Protein AF-A0A0J9VK29-F1 (afdb_monomer_lite)

Secondary structure (DSSP, 8-state):
---HHHHHHHHHHHHHHHHHHHHHHHHHHHHHHHTT-S-HHHHHHHHHHHHHHHHHHHHHHHHHHHHTT-HHHHHHHHHHHHHHHHHHHHHHHHHHT--

InterPro domains:
  IPR003377 Cornichon [PF03311] (6-90)
  IPR003377 Cornichon [SM01398] (6-95)
  IPR033466 Cornichon, conserved site [PS01340] (28-42)

Radius of gyration: 16.82 Å; chains: 1; bounding box: 50×24×44 Å

Structure (mmCIF, N/CA/C/O backbone):
data_AF-A0A0J9VK29-F1
#
_entry.id   AF-A0A0J9VK29-F1
#
loop_
_atom_site.group_PDB
_atom_site.id
_atom_site.type_symbol
_atom_site.label_atom_id
_atom_site.label_alt_id
_atom_site.label_comp_id
_atom_site.label_asym_id
_atom_site.label_entity_id
_atom_site.label_seq_id
_atom_site.pdbx_PDB_ins_code
_atom_site.Cartn_x
_atom_site.Cartn_y
_atom_site.Cartn_z
_atom_site.occupancy
_atom_site.B_iso_or_equiv
_atom_site.auth_seq_id
_atom_site.auth_comp_id
_atom_site.auth_asym_id
_atom_site.auth_atom_id
_atom_site.pdbx_PDB_model_num
ATOM 1 N N . MET A 1 1 ? 21.950 9.426 -20.580 1.00 47.31 1 MET A N 1
ATOM 2 C CA . MET A 1 1 ? 20.497 9.218 -20.754 1.00 47.31 1 MET A CA 1
ATOM 3 C C . MET A 1 1 ? 20.098 8.154 -19.748 1.00 47.31 1 MET A C 1
ATOM 5 O O . MET A 1 1 ? 20.565 7.032 -19.881 1.00 47.31 1 MET A O 1
ATOM 9 N N . MET A 1 2 ? 19.388 8.510 -18.674 1.00 53.50 2 MET A N 1
ATOM 10 C CA . MET A 1 2 ? 18.917 7.501 -17.718 1.00 53.50 2 MET A CA 1
ATOM 11 C C . MET A 1 2 ? 17.903 6.614 -18.444 1.00 53.50 2 MET A C 1
ATOM 13 O O . MET A 1 2 ? 16.906 7.123 -18.951 1.00 53.50 2 MET A O 1
ATOM 17 N N . SER A 1 3 ? 18.220 5.324 -18.559 1.00 71.56 3 SER A N 1
ATOM 18 C CA . SER A 1 3 ? 17.348 4.314 -19.160 1.00 71.56 3 SER A CA 1
ATOM 19 C C . SER A 1 3 ? 15.978 4.342 -18.471 1.00 71.56 3 SER A C 1
ATOM 21 O O . SER A 1 3 ? 15.933 4.510 -17.251 1.00 71.56 3 SER A O 1
ATOM 23 N N . GLY A 1 4 ? 14.874 4.198 -19.217 1.00 73.62 4 GLY A N 1
ATOM 24 C CA . GLY A 1 4 ? 13.503 4.216 -18.670 1.00 73.62 4 GLY A CA 1
ATOM 25 C C . GLY A 1 4 ? 13.298 3.244 -17.499 1.00 73.62 4 GLY A C 1
ATOM 26 O O . GLY A 1 4 ? 12.523 3.513 -16.586 1.00 73.62 4 GLY A O 1
ATOM 27 N N . GLU A 1 5 ? 14.113 2.195 -17.458 1.00 77.44 5 GLU A N 1
ATOM 28 C CA . GLU A 1 5 ? 14.227 1.230 -16.367 1.00 77.44 5 GLU A CA 1
ATOM 29 C C . GLU A 1 5 ? 14.543 1.863 -15.007 1.00 77.44 5 GLU A C 1
ATOM 31 O O . GLU A 1 5 ? 13.908 1.553 -14.000 1.00 77.44 5 GLU A O 1
ATOM 36 N N . ALA A 1 6 ? 15.493 2.801 -14.958 1.00 83.56 6 ALA A N 1
ATOM 37 C CA . ALA A 1 6 ? 15.893 3.444 -13.709 1.00 83.56 6 ALA A CA 1
ATOM 38 C C . ALA A 1 6 ? 14.743 4.266 -13.110 1.00 83.56 6 ALA A C 1
ATOM 40 O O . ALA A 1 6 ? 14.569 4.293 -11.893 1.00 83.56 6 ALA A O 1
ATOM 41 N N . TRP A 1 7 ? 13.928 4.892 -13.962 1.00 83.69 7 TRP A N 1
ATOM 42 C CA . TRP A 1 7 ? 12.752 5.647 -13.537 1.00 83.69 7 TRP A CA 1
ATOM 43 C C . TRP A 1 7 ? 11.650 4.746 -12.979 1.00 83.69 7 TRP A C 1
ATOM 45 O O . TRP A 1 7 ? 11.037 5.103 -11.975 1.00 83.69 7 TRP A O 1
ATOM 55 N N . LEU A 1 8 ? 11.438 3.566 -13.571 1.00 84.06 8 LEU A N 1
ATOM 56 C CA . LEU A 1 8 ? 10.489 2.572 -13.061 1.00 84.06 8 LEU A CA 1
ATOM 57 C C . LEU A 1 8 ? 10.890 2.068 -11.676 1.00 84.06 8 LEU A C 1
ATOM 59 O O . LEU A 1 8 ? 10.056 2.027 -10.772 1.00 84.06 8 LEU A O 1
ATOM 63 N N . PHE A 1 9 ? 12.170 1.742 -11.477 1.00 84.69 9 PHE A N 1
ATOM 64 C CA . PHE A 1 9 ? 12.659 1.324 -10.164 1.00 84.69 9 PHE A CA 1
ATOM 65 C C . PHE A 1 9 ? 12.546 2.445 -9.129 1.00 84.69 9 PHE A C 1
ATOM 67 O O . PHE A 1 9 ? 12.085 2.196 -8.016 1.00 84.69 9 PHE A O 1
ATOM 74 N N . LEU A 1 10 ? 12.876 3.686 -9.491 1.00 89.12 10 LEU A N 1
ATOM 75 C CA . LEU A 1 10 ? 12.756 4.831 -8.585 1.00 89.12 10 LEU A CA 1
ATOM 76 C C . LEU A 1 10 ? 11.290 5.068 -8.178 1.00 89.12 10 LEU A C 1
ATOM 78 O O . LEU A 1 10 ? 10.991 5.193 -6.990 1.00 89.12 10 LEU A O 1
ATOM 82 N N . LEU A 1 11 ? 10.363 5.020 -9.140 1.00 88.62 11 LEU A N 1
ATOM 83 C CA . LEU A 1 11 ? 8.923 5.089 -8.882 1.00 88.62 11 LEU A CA 1
ATOM 84 C C . LEU A 1 11 ? 8.451 3.939 -7.978 1.00 88.62 11 LEU A C 1
ATOM 86 O O . LEU A 1 11 ? 7.680 4.162 -7.047 1.00 88.62 11 LEU A O 1
ATOM 90 N N . SER A 1 12 ? 8.940 2.720 -8.214 1.00 87.62 12 SER A N 1
ATOM 91 C CA . SER A 1 12 ? 8.568 1.547 -7.420 1.00 87.62 12 SER A CA 1
ATOM 92 C C . SER A 1 12 ? 8.993 1.657 -5.960 1.00 87.62 12 SER A C 1
ATOM 94 O O . SER A 1 12 ? 8.226 1.288 -5.071 1.00 87.62 12 SER A O 1
ATOM 96 N N . VAL A 1 13 ? 10.178 2.210 -5.694 1.00 89.44 13 VAL A N 1
ATOM 97 C CA . VAL A 1 13 ? 10.671 2.426 -4.330 1.00 89.44 13 VAL A CA 1
ATOM 98 C C . VAL A 1 13 ? 9.828 3.484 -3.624 1.00 89.44 13 VAL A C 1
ATOM 100 O O . VAL A 1 13 ? 9.429 3.272 -2.482 1.00 89.44 13 VAL A O 1
ATOM 103 N N . LEU A 1 14 ? 9.490 4.582 -4.308 1.00 91.62 14 LEU A N 1
ATOM 104 C CA . LEU A 1 14 ? 8.632 5.630 -3.746 1.00 91.62 14 LEU A CA 1
ATOM 105 C C . LEU A 1 14 ? 7.234 5.105 -3.399 1.00 91.62 14 LEU A C 1
ATOM 107 O O . LEU A 1 14 ? 6.736 5.361 -2.306 1.00 91.62 14 LEU A O 1
ATOM 111 N N . ILE A 1 15 ? 6.618 4.330 -4.293 1.00 89.81 15 ILE A N 1
ATOM 112 C CA . ILE A 1 15 ? 5.295 3.741 -4.053 1.00 89.81 15 ILE A CA 1
ATOM 113 C C . ILE A 1 15 ? 5.335 2.734 -2.895 1.00 89.81 15 ILE A C 1
ATOM 115 O O . ILE A 1 15 ? 4.451 2.749 -2.038 1.00 89.81 15 ILE A O 1
ATOM 119 N N . ASN A 1 16 ? 6.371 1.893 -2.817 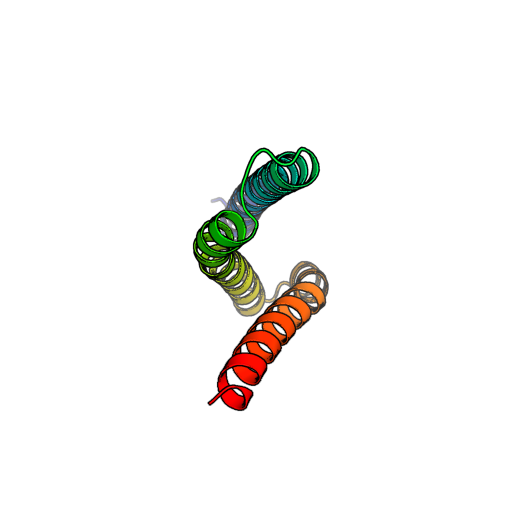1.00 89.31 16 ASN A N 1
ATOM 120 C CA . ASN A 1 16 ? 6.533 0.972 -1.690 1.00 89.31 16 ASN A CA 1
ATOM 121 C C . ASN A 1 16 ? 6.739 1.710 -0.360 1.00 89.31 16 ASN A C 1
ATOM 123 O O . ASN A 1 16 ? 6.196 1.281 0.655 1.00 89.31 16 ASN A O 1
ATOM 127 N N . ALA A 1 17 ? 7.453 2.839 -0.356 1.00 91.88 17 ALA A N 1
ATOM 128 C CA . ALA A 1 17 ? 7.611 3.662 0.842 1.00 91.88 17 ALA A CA 1
ATOM 129 C C . ALA A 1 17 ? 6.269 4.233 1.335 1.00 91.88 17 ALA A C 1
ATOM 131 O O . ALA A 1 17 ? 6.001 4.225 2.536 1.00 91.88 17 ALA A O 1
ATOM 132 N N . VAL A 1 18 ? 5.397 4.671 0.419 1.00 90.56 18 VAL A N 1
ATOM 133 C CA . VAL A 1 18 ? 4.043 5.139 0.765 1.00 90.56 18 VAL A CA 1
ATOM 134 C C . VAL A 1 18 ? 3.180 3.999 1.315 1.00 90.56 18 VAL A C 1
ATOM 136 O O . VAL A 1 18 ? 2.521 4.184 2.336 1.00 90.56 18 VAL A O 1
ATOM 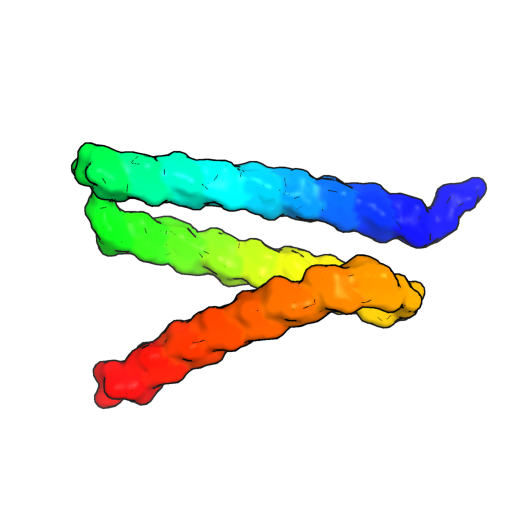139 N N . ASN A 1 19 ? 3.219 2.809 0.706 1.00 88.94 19 ASN A N 1
ATOM 140 C CA . ASN A 1 19 ? 2.495 1.638 1.222 1.00 88.94 19 ASN A CA 1
ATOM 141 C C . ASN A 1 19 ? 2.970 1.232 2.623 1.00 88.94 19 ASN A C 1
ATOM 143 O O . ASN A 1 19 ? 2.155 0.898 3.482 1.00 88.94 19 ASN A O 1
ATOM 147 N N . LEU A 1 20 ? 4.275 1.315 2.883 1.00 91.56 20 LEU A N 1
ATOM 148 C CA . LEU A 1 20 ? 4.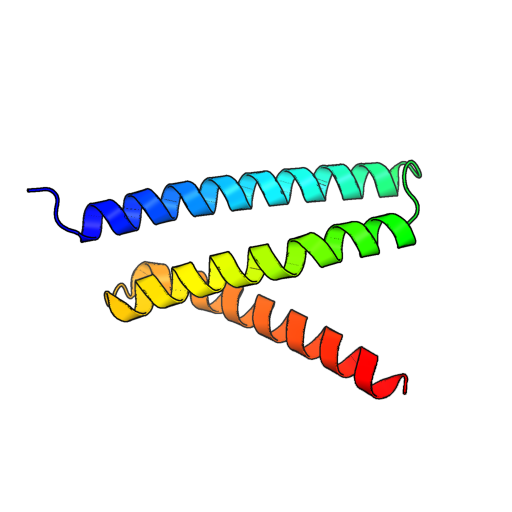827 1.047 4.208 1.00 91.56 20 LEU A CA 1
ATOM 149 C C . LEU A 1 20 ? 4.316 2.058 5.243 1.00 91.56 20 LEU A C 1
ATOM 151 O O . LEU A 1 20 ? 3.951 1.675 6.352 1.00 91.56 20 LEU A O 1
ATOM 155 N N . PHE A 1 21 ? 4.214 3.338 4.876 1.00 91.19 21 PHE A N 1
ATOM 156 C CA . PHE A 1 21 ? 3.617 4.347 5.750 1.00 91.19 21 PHE A CA 1
ATOM 157 C C . PHE A 1 21 ? 2.133 4.061 6.039 1.00 91.19 21 PHE A C 1
ATOM 159 O O . PHE A 1 21 ? 1.688 4.191 7.179 1.00 91.19 21 PHE A O 1
ATOM 166 N N . LEU A 1 22 ? 1.378 3.606 5.035 1.00 89.94 22 LEU A N 1
ATOM 167 C CA . LEU A 1 22 ? -0.027 3.227 5.198 1.00 89.94 22 LEU A CA 1
ATOM 168 C C . LEU A 1 22 ? -0.196 2.029 6.153 1.00 89.94 22 LEU A C 1
ATOM 170 O O . LEU A 1 22 ? -1.092 2.036 6.994 1.00 89.94 22 LEU A O 1
ATOM 174 N N . GLN A 1 23 ? 0.705 1.043 6.107 1.00 90.44 23 GLN A N 1
ATOM 175 C CA . GLN A 1 23 ? 0.704 -0.089 7.046 1.00 90.44 23 GLN A CA 1
ATOM 176 C C . GLN A 1 23 ? 0.967 0.338 8.494 1.00 90.44 23 GLN A C 1
ATOM 178 O O . GLN A 1 23 ? 0.328 -0.175 9.418 1.00 90.44 23 GLN A O 1
ATOM 183 N N . VAL A 1 24 ? 1.860 1.308 8.706 1.00 94.38 24 VAL A N 1
ATOM 184 C CA . VAL A 1 24 ? 2.082 1.894 10.037 1.00 94.38 24 VAL A CA 1
ATOM 185 C C . VAL A 1 24 ? 0.822 2.613 10.519 1.00 94.38 24 VAL A C 1
ATOM 187 O O . VAL A 1 24 ? 0.409 2.411 11.659 1.00 94.38 24 VAL A O 1
ATOM 190 N N . PHE A 1 25 ? 0.161 3.383 9.650 1.00 90.88 25 PHE A N 1
ATOM 191 C CA . PHE A 1 25 ? -1.113 4.026 9.978 1.00 90.88 25 PHE A CA 1
ATOM 192 C C . PHE A 1 25 ? -2.188 3.009 10.392 1.00 90.88 25 PHE A C 1
ATOM 194 O O . PHE A 1 25 ? -2.844 3.197 11.415 1.00 90.88 25 PHE A O 1
ATOM 201 N N . PHE A 1 26 ? -2.330 1.896 9.667 1.00 89.69 26 PHE A N 1
ATOM 202 C CA . PHE A 1 26 ? -3.263 0.834 10.055 1.00 89.69 26 PHE A CA 1
ATOM 203 C C . PHE A 1 26 ? -2.908 0.202 11.397 1.00 89.69 26 PHE A C 1
ATOM 205 O O . PHE A 1 26 ? -3.801 -0.061 12.195 1.00 89.69 26 PHE A O 1
ATOM 212 N N . THR A 1 27 ? -1.619 -0.002 11.669 1.00 91.81 27 THR A N 1
ATOM 213 C CA . THR A 1 27 ? -1.152 -0.565 12.944 1.00 91.81 27 THR A CA 1
ATOM 214 C C . THR A 1 27 ? -1.543 0.324 14.121 1.00 91.81 27 THR A C 1
ATOM 216 O O . THR A 1 27 ? -2.058 -0.177 15.117 1.00 91.81 27 THR A O 1
ATOM 219 N N . ILE A 1 28 ? -1.369 1.642 13.991 1.00 92.81 28 ILE A N 1
ATOM 220 C CA . ILE A 1 28 ? -1.793 2.605 15.017 1.00 92.81 28 ILE A CA 1
ATOM 221 C C . ILE A 1 28 ? -3.310 2.531 15.215 1.00 92.81 28 ILE A C 1
ATOM 223 O O . ILE A 1 28 ? -3.775 2.425 16.339 1.00 92.81 28 ILE A O 1
ATOM 227 N N . MET A 1 29 ? -4.079 2.488 14.128 1.00 89.88 29 MET A N 1
ATOM 228 C CA . MET A 1 29 ? -5.540 2.430 14.194 1.00 89.88 29 MET A CA 1
ATOM 229 C C . MET A 1 29 ? -6.062 1.138 14.857 1.00 89.88 29 MET A C 1
ATOM 231 O O . MET A 1 29 ? -7.088 1.162 15.533 1.00 89.88 29 MET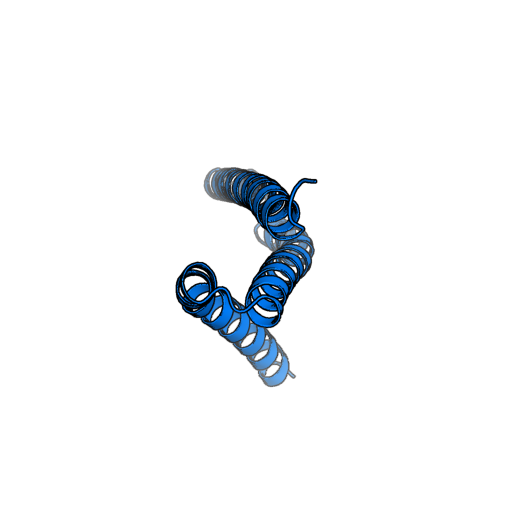 A O 1
ATOM 235 N N . TYR A 1 30 ? -5.354 0.013 14.698 1.00 90.19 30 TYR A N 1
ATOM 236 C CA . TYR A 1 30 ? -5.641 -1.219 15.443 1.00 90.19 30 TYR A CA 1
ATOM 237 C C . TYR A 1 30 ? -5.262 -1.108 16.920 1.00 90.19 30 TYR A C 1
ATOM 239 O O . TYR A 1 30 ? -5.994 -1.611 17.766 1.00 90.19 30 TYR A O 1
ATOM 247 N N . SER A 1 31 ? -4.163 -0.422 17.239 1.00 93.06 31 SER A N 1
ATOM 248 C CA . SER A 1 31 ? -3.798 -0.127 18.627 1.00 93.06 31 SER A CA 1
ATOM 249 C C . SER A 1 31 ? -4.823 0.791 19.302 1.00 93.06 31 SER A C 1
ATOM 251 O O . SER A 1 31 ? -5.116 0.603 20.480 1.00 93.06 31 SER A O 1
ATOM 253 N N . ASP A 1 32 ? -5.397 1.748 18.568 1.00 91.69 32 ASP A N 1
ATOM 254 C CA . ASP A 1 32 ? -6.493 2.593 19.052 1.00 91.69 32 ASP A CA 1
ATOM 255 C C . ASP A 1 32 ? -7.760 1.761 19.312 1.00 91.69 32 ASP A C 1
ATOM 257 O O . ASP A 1 32 ? -8.482 2.026 20.271 1.00 91.69 32 ASP A O 1
ATOM 261 N N . LEU A 1 33 ? -8.025 0.732 18.496 1.00 88.50 33 LEU A N 1
ATOM 262 C CA . LEU A 1 33 ? -9.131 -0.204 18.729 1.00 88.50 33 LEU A CA 1
ATOM 263 C C . LEU A 1 33 ? -8.888 -1.075 19.974 1.00 88.50 33 LEU A C 1
ATOM 265 O O . LEU A 1 33 ? -9.807 -1.271 20.761 1.00 88.50 33 LEU A O 1
ATOM 269 N N . GLU A 1 34 ? -7.673 -1.596 20.168 1.00 90.31 34 GLU A N 1
ATOM 270 C CA . GLU A 1 34 ? -7.328 -2.437 21.329 1.00 90.31 34 GLU A CA 1
ATOM 271 C C . GLU A 1 34 ? -7.453 -1.674 22.655 1.00 90.31 34 GLU A C 1
ATOM 273 O O . GLU A 1 34 ? -7.891 -2.229 23.661 1.00 90.31 34 GLU A O 1
ATOM 278 N N . CYS A 1 35 ? -7.123 -0.383 22.640 1.00 90.50 35 CYS A N 1
ATOM 279 C CA . CYS A 1 35 ? -7.285 0.518 23.779 1.00 90.50 35 CYS A CA 1
ATOM 280 C C . CYS A 1 35 ? -8.720 1.062 23.943 1.00 90.50 35 CYS A C 1
ATOM 282 O O . CYS A 1 35 ? -8.923 1.954 24.767 1.00 90.50 35 CYS A O 1
ATOM 284 N N . ASP A 1 36 ? -9.691 0.563 23.167 1.00 88.56 36 ASP A N 1
ATOM 285 C CA . ASP A 1 36 ? -11.105 0.982 23.163 1.00 88.56 36 ASP A CA 1
ATOM 286 C C . ASP A 1 36 ? -11.302 2.490 22.877 1.00 88.56 36 ASP A C 1
ATOM 288 O O . ASP A 1 36 ? -12.242 3.133 23.345 1.00 88.56 36 ASP A O 1
ATOM 292 N N . TYR A 1 37 ? -10.384 3.090 22.108 1.00 86.00 37 TYR A N 1
ATOM 293 C CA . TYR A 1 37 ? -10.420 4.509 21.732 1.00 86.00 37 TYR A CA 1
ATOM 294 C C . TYR A 1 37 ? -11.342 4.775 20.530 1.00 86.00 37 TYR A C 1
ATOM 296 O O . TYR A 1 37 ? -11.870 5.878 20.374 1.00 86.00 37 TYR A O 1
ATOM 304 N N . ILE A 1 38 ? -11.540 3.776 19.662 1.00 87.56 38 ILE A N 1
ATOM 305 C CA . ILE A 1 38 ? -12.382 3.857 18.462 1.00 87.56 38 ILE A CA 1
ATOM 306 C C . ILE A 1 38 ? -13.332 2.662 18.377 1.00 87.56 38 ILE A C 1
ATOM 308 O O . ILE A 1 38 ? -12.953 1.530 18.657 1.00 87.56 38 ILE A O 1
ATOM 312 N N . ASN A 1 39 ? -14.562 2.901 17.915 1.00 88.88 39 ASN A N 1
ATOM 313 C CA . ASN A 1 39 ? -15.514 1.823 17.666 1.00 88.88 39 ASN A CA 1
ATOM 314 C C . ASN A 1 39 ? -15.093 0.968 16.455 1.00 88.88 39 ASN A C 1
ATOM 316 O O . ASN A 1 39 ? -14.663 1.512 15.430 1.00 88.88 39 ASN A O 1
ATOM 320 N N . PRO A 1 40 ? -15.331 -0.356 16.482 1.00 84.50 40 PRO A N 1
ATOM 321 C CA . PRO A 1 40 ? -14.993 -1.248 15.370 1.00 84.50 40 PRO A CA 1
ATOM 322 C C . PRO A 1 40 ? -15.734 -0.900 14.066 1.00 84.50 40 PRO A C 1
ATOM 324 O O . PRO A 1 40 ? -15.206 -1.111 12.978 1.00 84.50 40 PRO A O 1
ATOM 327 N N . ILE A 1 41 ? -16.929 -0.305 14.151 1.00 84.56 41 ILE A N 1
ATOM 328 C CA . ILE A 1 41 ? -17.702 0.133 12.976 1.00 84.56 41 ILE A CA 1
ATOM 329 C C . ILE A 1 41 ? -17.014 1.318 12.276 1.00 84.56 41 ILE A C 1
ATOM 331 O O . ILE A 1 41 ? -16.889 1.336 11.049 1.00 84.56 41 ILE A O 1
ATOM 335 N N . ASP A 1 42 ? -16.519 2.288 13.050 1.00 87.19 42 ASP A N 1
ATOM 336 C CA . ASP A 1 42 ? -15.807 3.453 12.514 1.00 87.19 42 ASP A CA 1
ATOM 337 C C . ASP A 1 42 ? -14.458 3.052 11.909 1.00 87.19 42 ASP A C 1
ATOM 339 O O . ASP A 1 42 ? -14.061 3.575 10.863 1.00 87.19 42 ASP A O 1
ATOM 343 N N . LEU A 1 43 ? -13.787 2.070 12.522 1.00 86.81 43 LEU A N 1
ATOM 344 C CA . LEU A 1 43 ? -12.576 1.457 11.985 1.00 86.81 43 LEU A CA 1
ATOM 345 C C . LEU A 1 43 ? -12.828 0.835 10.605 1.00 86.81 43 LEU A C 1
ATOM 347 O O . LEU A 1 43 ? -12.110 1.147 9.655 1.00 86.81 43 LEU A O 1
ATOM 351 N N . CYS A 1 44 ? -13.854 -0.012 10.472 1.00 85.50 44 CYS A N 1
ATOM 352 C CA . CYS A 1 44 ? -14.181 -0.678 9.210 1.00 85.50 44 CYS A CA 1
ATOM 353 C C . CYS A 1 44 ? -14.506 0.320 8.088 1.00 85.50 44 CYS A C 1
ATOM 355 O O . CYS A 1 44 ? -14.016 0.156 6.969 1.00 85.50 44 CYS A O 1
ATOM 357 N N . ASN A 1 45 ? -15.259 1.387 8.379 1.00 87.19 45 ASN A N 1
ATOM 358 C CA . ASN A 1 45 ? -15.581 2.429 7.396 1.00 87.19 45 ASN A CA 1
ATOM 359 C C . ASN A 1 45 ? -14.334 3.177 6.900 1.00 87.19 45 ASN A C 1
ATOM 361 O O . ASN A 1 45 ? -14.178 3.417 5.697 1.00 87.19 45 ASN A O 1
ATOM 365 N N . ARG A 1 46 ? -13.413 3.515 7.812 1.00 85.19 46 ARG A N 1
ATOM 366 C CA . ARG A 1 46 ? -12.138 4.149 7.450 1.00 85.19 46 ARG A CA 1
ATOM 367 C C . ARG A 1 46 ? -11.269 3.195 6.641 1.00 85.19 46 ARG A C 1
ATOM 369 O O . ARG A 1 46 ? -10.804 3.561 5.566 1.00 85.19 46 ARG A O 1
ATOM 376 N N . LEU A 1 47 ? -11.100 1.961 7.109 1.00 85.81 47 LEU A N 1
ATOM 377 C CA . LEU A 1 47 ? -10.219 0.975 6.489 1.00 85.81 47 LEU A CA 1
ATOM 378 C C . LEU A 1 47 ? -10.674 0.580 5.077 1.00 85.81 47 LEU A C 1
ATOM 380 O O . LEU A 1 47 ? -9.842 0.471 4.178 1.00 85.81 47 LEU A O 1
ATOM 384 N N . ASN A 1 48 ? -11.982 0.436 4.848 1.00 84.56 48 ASN A N 1
ATOM 385 C CA . ASN A 1 48 ? -12.530 0.115 3.528 1.00 84.56 48 ASN A CA 1
ATOM 386 C C . ASN A 1 48 ? -12.156 1.167 2.467 1.00 84.56 48 ASN A C 1
ATOM 388 O O . ASN A 1 48 ? -11.846 0.828 1.325 1.00 84.56 48 ASN A O 1
ATOM 392 N N . THR A 1 49 ? -12.105 2.441 2.863 1.00 84.75 49 THR A N 1
ATOM 393 C CA . THR A 1 49 ? -11.720 3.542 1.967 1.00 84.75 49 THR A CA 1
ATOM 394 C C . THR A 1 49 ? -10.249 3.454 1.543 1.00 84.75 49 THR A C 1
ATOM 396 O O . THR A 1 49 ? -9.912 3.866 0.436 1.00 84.75 49 THR A O 1
ATOM 399 N N . TYR A 1 50 ? -9.375 2.882 2.381 1.00 85.38 50 TYR A N 1
ATOM 400 C CA . TYR A 1 50 ? -7.940 2.751 2.099 1.00 85.38 50 TYR A CA 1
ATOM 401 C C . TYR A 1 50 ? -7.540 1.407 1.467 1.00 85.38 50 TYR A C 1
ATOM 403 O O . TYR A 1 50 ? -6.548 1.350 0.743 1.00 85.38 50 TYR A O 1
ATOM 411 N N . ILE A 1 51 ? -8.326 0.343 1.658 1.00 82.00 51 ILE A N 1
ATOM 412 C CA . ILE A 1 51 ? -8.055 -0.989 1.083 1.00 82.00 51 ILE A CA 1
ATOM 413 C C . ILE A 1 51 ? -8.081 -0.980 -0.452 1.00 82.00 51 ILE A C 1
ATOM 415 O O . ILE A 1 51 ? -7.222 -1.582 -1.096 1.00 82.00 51 ILE A O 1
ATOM 419 N N . ILE A 1 52 ? -9.060 -0.293 -1.049 1.00 82.12 52 ILE A N 1
ATOM 420 C CA . ILE A 1 52 ? -9.212 -0.216 -2.508 1.00 82.12 52 ILE A CA 1
ATOM 421 C C . ILE A 1 52 ? -8.014 0.491 -3.168 1.00 82.12 52 ILE A C 1
ATOM 423 O O . ILE A 1 52 ? -7.438 -0.085 -4.096 1.00 82.12 52 ILE A O 1
ATOM 427 N N . PRO A 1 53 ? -7.597 1.699 -2.730 1.00 84.94 53 PRO A N 1
ATOM 428 C CA . PRO A 1 53 ? -6.449 2.368 -3.331 1.00 84.94 53 PRO A CA 1
ATOM 429 C C . PRO A 1 53 ? -5.132 1.618 -3.098 1.00 84.94 53 PRO A C 1
ATOM 431 O O . PRO A 1 53 ? -4.325 1.564 -4.022 1.00 84.94 53 PRO A O 1
ATOM 434 N N . GLU A 1 54 ? -4.915 0.987 -1.938 1.00 85.31 54 GLU A N 1
ATOM 435 C CA . GLU A 1 54 ? -3.704 0.185 -1.689 1.00 85.31 54 GLU A CA 1
ATOM 436 C C . GLU A 1 54 ? -3.588 -0.982 -2.683 1.00 85.31 54 GLU A C 1
ATOM 438 O O . GLU A 1 54 ? -2.565 -1.145 -3.358 1.00 85.31 54 GLU A O 1
ATOM 443 N N . ALA A 1 55 ? -4.666 -1.760 -2.838 1.00 84.88 55 ALA A N 1
ATOM 444 C CA . ALA A 1 55 ? -4.707 -2.878 -3.774 1.00 84.88 55 ALA A CA 1
ATOM 445 C C . ALA A 1 55 ? -4.551 -2.414 -5.233 1.00 84.88 55 ALA A C 1
ATOM 447 O O . ALA A 1 55 ? -3.838 -3.055 -6.009 1.00 84.88 55 ALA A O 1
ATOM 448 N N . ALA A 1 56 ? -5.163 -1.283 -5.602 1.00 86.06 56 ALA A N 1
ATOM 449 C CA . ALA A 1 56 ? -5.045 -0.705 -6.938 1.00 86.06 56 ALA A CA 1
ATOM 450 C C . ALA A 1 56 ? -3.606 -0.268 -7.253 1.00 86.06 56 ALA A C 1
ATOM 452 O O . ALA A 1 56 ? -3.086 -0.587 -8.322 1.00 86.06 56 ALA A O 1
ATOM 453 N N . VAL A 1 57 ? -2.939 0.413 -6.317 1.00 87.50 57 VAL A N 1
ATOM 454 C CA . VAL A 1 57 ? -1.553 0.874 -6.475 1.00 87.50 57 VAL A CA 1
ATOM 455 C C . VAL A 1 57 ? -0.591 -0.311 -6.575 1.00 87.50 57 VAL A C 1
ATOM 457 O O . VAL A 1 57 ? 0.270 -0.334 -7.456 1.00 87.50 57 VAL A O 1
ATOM 460 N N . HIS A 1 58 ? -0.755 -1.329 -5.727 1.00 86.44 58 HIS A N 1
ATOM 461 C CA . HIS A 1 58 ? 0.078 -2.532 -5.768 1.00 86.44 58 HIS A CA 1
ATOM 462 C C . HIS A 1 58 ? -0.139 -3.358 -7.050 1.00 86.44 58 HIS A C 1
ATOM 464 O O . HIS A 1 58 ? 0.821 -3.826 -7.672 1.00 86.44 58 HIS A O 1
ATOM 470 N N . GLY A 1 59 ? -1.394 -3.483 -7.496 1.00 85.75 59 GLY A N 1
ATOM 471 C CA . GLY A 1 59 ? -1.749 -4.131 -8.759 1.00 85.75 59 GLY A CA 1
ATOM 472 C C . GLY A 1 59 ? -1.184 -3.400 -9.976 1.00 85.75 59 GLY A C 1
ATOM 473 O O . GLY A 1 59 ? -0.586 -4.028 -10.850 1.00 85.75 59 GLY A O 1
ATOM 474 N N . PHE A 1 60 ? -1.291 -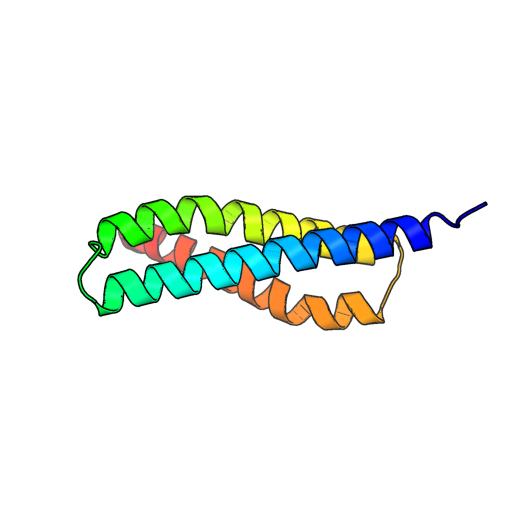2.069 -10.000 1.00 87.75 60 PHE A N 1
ATOM 475 C CA . PHE A 1 60 ? -0.723 -1.229 -11.054 1.00 87.75 60 PHE A CA 1
ATOM 476 C C . PHE A 1 60 ? 0.801 -1.372 -11.143 1.00 87.75 60 PHE A C 1
ATOM 478 O O . PHE A 1 60 ? 1.345 -1.542 -12.234 1.00 87.75 60 PHE A O 1
ATOM 485 N N . LEU A 1 61 ? 1.494 -1.383 -10.000 1.00 85.69 61 LEU A N 1
ATOM 486 C CA . LEU A 1 61 ? 2.944 -1.570 -9.956 1.00 85.69 61 LEU A CA 1
ATOM 487 C C . LEU A 1 61 ? 3.362 -2.947 -10.495 1.00 85.69 61 LEU A C 1
ATOM 489 O O . LEU A 1 61 ? 4.292 -3.057 -11.292 1.00 85.69 61 LEU A O 1
ATOM 493 N N . THR A 1 62 ? 2.639 -3.997 -10.100 1.00 85.56 62 THR A N 1
ATOM 494 C CA . THR A 1 62 ? 2.897 -5.369 -10.562 1.00 85.56 62 THR A CA 1
ATOM 495 C C . THR A 1 62 ? 2.652 -5.506 -12.068 1.00 85.56 62 THR A C 1
ATOM 497 O O . THR A 1 62 ? 3.425 -6.160 -12.767 1.00 85.56 62 THR A O 1
ATOM 500 N N . PHE A 1 63 ? 1.630 -4.827 -12.597 1.00 85.81 63 PHE A N 1
ATOM 501 C CA . PHE A 1 63 ? 1.354 -4.768 -14.032 1.00 85.81 63 PHE A CA 1
ATOM 502 C C . PHE A 1 63 ? 2.452 -4.030 -14.817 1.00 85.81 63 PHE A C 1
ATOM 504 O O . PHE A 1 63 ? 2.858 -4.486 -15.886 1.00 85.81 63 PHE A O 1
ATOM 511 N N . LEU A 1 64 ? 3.004 -2.939 -14.272 1.00 84.19 64 LEU A N 1
ATOM 512 C CA . LEU A 1 64 ? 4.155 -2.257 -14.872 1.00 84.19 64 LEU A CA 1
ATOM 513 C C . LEU A 1 64 ? 5.395 -3.161 -14.927 1.00 84.19 64 LEU A C 1
ATOM 515 O O . LEU A 1 64 ? 6.092 -3.173 -15.942 1.00 84.19 64 LEU A O 1
ATOM 519 N N . PHE A 1 65 ? 5.659 -3.958 -13.888 1.00 84.19 65 PHE A N 1
ATOM 520 C CA . PHE A 1 65 ? 6.759 -4.930 -13.914 1.00 84.19 65 PHE A CA 1
ATOM 521 C C . PHE A 1 65 ? 6.545 -6.058 -14.932 1.00 84.19 65 PHE A C 1
ATOM 523 O O . PHE A 1 65 ? 7.520 -6.519 -15.529 1.00 84.19 65 PHE A O 1
ATOM 530 N N . LEU A 1 66 ? 5.292 -6.460 -15.176 1.00 84.31 66 LEU A N 1
ATOM 531 C CA . LEU A 1 66 ? 4.933 -7.441 -16.205 1.00 84.31 66 LEU A CA 1
ATOM 532 C C . LEU A 1 66 ? 5.233 -6.921 -17.619 1.00 84.31 66 LEU A C 1
ATOM 534 O O . LEU A 1 66 ? 5.855 -7.638 -18.398 1.00 84.31 66 LEU A O 1
ATOM 538 N N . ILE A 1 67 ? 4.853 -5.678 -17.941 1.00 82.75 67 ILE A N 1
ATOM 539 C CA . ILE A 1 67 ? 5.094 -5.083 -19.273 1.00 82.75 67 ILE A CA 1
ATOM 540 C C . ILE A 1 67 ? 6.591 -4.956 -19.576 1.00 82.75 67 ILE A C 1
ATOM 542 O O . ILE A 1 67 ? 7.010 -5.189 -20.706 1.00 82.75 67 ILE A O 1
ATOM 546 N N . ASN A 1 68 ? 7.400 -4.609 -18.573 1.00 79.75 68 ASN A N 1
ATOM 547 C CA . ASN A 1 68 ? 8.845 -4.437 -18.743 1.00 79.75 68 ASN A CA 1
ATOM 548 C C . ASN A 1 68 ? 9.632 -5.763 -18.650 1.00 79.75 68 ASN A C 1
ATOM 550 O O . ASN A 1 68 ? 10.840 -5.775 -18.860 1.00 79.75 68 ASN A O 1
ATOM 554 N N . GLY A 1 69 ? 8.970 -6.893 -18.362 1.00 78.75 69 GLY A N 1
ATOM 555 C CA . GLY A 1 69 ? 9.602 -8.218 -18.363 1.00 78.75 69 GLY A CA 1
ATOM 556 C C . GLY A 1 69 ? 10.523 -8.495 -17.169 1.00 78.75 69 GLY A C 1
ATOM 557 O O . GLY A 1 69 ? 11.436 -9.317 -17.268 1.00 78.75 69 GLY A O 1
ATOM 558 N N . TYR A 1 70 ? 10.301 -7.837 -16.027 1.00 80.56 70 TYR A N 1
ATOM 559 C CA . TYR A 1 70 ? 11.108 -8.041 -14.823 1.00 80.56 70 TYR A CA 1
ATOM 560 C C . TYR A 1 70 ? 10.615 -9.222 -13.987 1.00 80.56 70 TYR A C 1
ATOM 562 O O . TYR A 1 70 ? 9.784 -9.079 -13.093 1.00 80.56 70 TYR A O 1
ATOM 570 N N . TRP A 1 71 ? 11.189 -10.398 -14.233 1.00 76.56 71 TRP A N 1
ATOM 571 C CA . TRP A 1 71 ? 10.779 -11.658 -13.605 1.00 76.56 71 TRP A CA 1
ATOM 572 C C . TRP A 1 71 ? 10.970 -11.709 -12.081 1.00 76.56 71 TRP A C 1
ATOM 574 O O . TRP A 1 71 ? 10.111 -12.234 -11.379 1.00 76.56 71 TRP A O 1
ATOM 584 N N . VAL A 1 72 ? 12.059 -11.143 -11.549 1.00 81.19 72 VAL A N 1
ATOM 585 C CA . VAL A 1 72 ? 12.368 -11.186 -10.105 1.00 81.19 72 VAL A CA 1
ATOM 586 C C . VAL A 1 72 ? 11.333 -10.430 -9.253 1.00 81.19 72 VAL A C 1
ATOM 588 O O . VAL A 1 72 ? 10.722 -11.061 -8.388 1.00 81.19 72 VAL A O 1
ATOM 591 N N . PRO A 1 73 ? 11.071 -9.122 -9.470 1.00 78.88 73 PRO A N 1
ATOM 592 C CA . PRO A 1 73 ? 10.051 -8.410 -8.701 1.00 78.88 73 PRO A CA 1
ATOM 593 C C . PRO A 1 73 ? 8.647 -8.951 -8.980 1.00 78.88 73 PRO A C 1
ATOM 595 O O . PRO A 1 73 ? 7.809 -8.946 -8.085 1.00 78.88 73 PRO A O 1
ATOM 598 N N . LEU A 1 74 ? 8.383 -9.465 -10.181 1.00 82.00 74 LEU A N 1
ATOM 599 C CA . LEU A 1 74 ? 7.090 -10.048 -10.518 1.00 82.00 74 LEU A CA 1
ATOM 600 C C . LEU A 1 74 ? 6.788 -11.306 -9.693 1.00 82.00 74 LEU A C 1
ATOM 602 O O . LEU A 1 74 ? 5.713 -11.388 -9.106 1.00 82.00 74 LEU A O 1
ATOM 606 N N . ILE A 1 75 ? 7.736 -12.243 -9.578 1.00 84.25 75 ILE A N 1
ATOM 607 C CA . ILE A 1 75 ? 7.572 -13.451 -8.748 1.00 84.25 75 ILE A CA 1
ATOM 608 C C . ILE A 1 75 ? 7.387 -13.079 -7.273 1.00 84.25 75 ILE A C 1
ATOM 610 O O . ILE A 1 75 ? 6.582 -13.702 -6.587 1.00 84.25 75 ILE A O 1
ATOM 614 N N . LEU A 1 76 ? 8.092 -12.050 -6.793 1.00 83.06 76 LEU A N 1
ATOM 615 C CA . LEU A 1 76 ? 7.985 -11.598 -5.406 1.00 83.06 76 LEU A CA 1
ATOM 616 C C . LEU A 1 76 ? 6.618 -10.957 -5.095 1.00 83.06 76 LEU A C 1
ATOM 618 O O . LEU A 1 76 ? 6.076 -11.171 -4.013 1.00 83.06 76 LEU A O 1
ATOM 622 N N . ASN A 1 77 ? 6.047 -10.194 -6.036 1.00 83.12 77 ASN A N 1
ATOM 623 C CA . ASN A 1 77 ? 4.750 -9.524 -5.862 1.00 83.12 77 ASN A CA 1
ATOM 624 C C . ASN A 1 77 ? 3.548 -10.444 -6.150 1.00 83.12 77 ASN A C 1
ATOM 626 O O . ASN A 1 77 ? 2.466 -10.226 -5.609 1.00 83.12 77 ASN A O 1
ATOM 630 N N . LEU A 1 78 ? 3.717 -11.497 -6.957 1.00 81.81 78 LEU A N 1
ATOM 631 C CA . LEU A 1 78 ? 2.652 -12.438 -7.330 1.00 81.81 78 LEU A CA 1
ATOM 632 C C . LEU A 1 78 ? 1.883 -13.069 -6.152 1.00 81.81 78 LEU A C 1
ATOM 634 O O . LEU A 1 78 ? 0.652 -13.074 -6.207 1.00 81.81 78 LEU A O 1
ATOM 638 N N . PRO A 1 79 ? 2.532 -13.596 -5.092 1.00 84.25 79 PRO A N 1
ATOM 639 C CA . PRO A 1 79 ? 1.807 -14.173 -3.960 1.00 84.25 79 PRO A CA 1
ATOM 640 C C . PRO A 1 79 ? 1.009 -13.119 -3.186 1.00 84.25 79 PRO A C 1
ATOM 642 O O . PRO A 1 79 ? -0.113 -13.396 -2.766 1.00 84.25 79 PRO A O 1
ATOM 645 N N . LEU A 1 80 ? 1.542 -11.900 -3.045 1.00 80.25 80 LEU A N 1
ATOM 646 C CA . LEU A 1 80 ? 0.852 -10.805 -2.360 1.00 80.25 80 LEU A CA 1
ATOM 647 C C . LEU A 1 80 ? -0.352 -10.314 -3.174 1.00 80.25 80 LEU A C 1
ATOM 649 O O . LEU A 1 80 ? -1.436 -10.104 -2.633 1.00 80.25 80 LEU A O 1
ATOM 653 N N . LEU A 1 81 ? -0.191 -10.209 -4.494 1.00 81.50 81 LEU A N 1
ATOM 654 C CA . LEU A 1 81 ? -1.273 -9.878 -5.412 1.00 81.50 81 LEU A CA 1
ATOM 655 C C . LEU A 1 81 ? -2.365 -10.955 -5.401 1.00 81.50 81 LEU A C 1
ATOM 657 O O . LEU A 1 81 ? -3.544 -10.624 -5.305 1.00 81.50 81 LEU A O 1
ATOM 661 N N . GLY A 1 82 ? -1.986 -12.236 -5.415 1.00 82.06 82 GLY A N 1
ATOM 662 C CA . GLY A 1 82 ? -2.922 -13.353 -5.275 1.00 82.06 82 GLY A CA 1
ATOM 663 C C . GLY A 1 82 ? -3.693 -13.312 -3.953 1.00 82.06 82 GLY A C 1
ATOM 664 O O . GLY A 1 82 ? -4.906 -13.523 -3.942 1.00 82.06 82 GLY A O 1
ATOM 665 N N . TRP A 1 83 ? -3.022 -12.968 -2.850 1.00 82.31 83 TRP A N 1
ATOM 666 C CA . TRP A 1 83 ? -3.667 -12.786 -1.550 1.00 82.31 83 TRP A CA 1
ATOM 667 C C . TRP A 1 83 ? -4.663 -11.621 -1.551 1.00 82.31 83 TRP A C 1
ATOM 669 O O . TRP A 1 83 ? -5.793 -11.776 -1.090 1.00 82.31 83 TRP A O 1
ATOM 679 N N . ASN A 1 84 ? -4.282 -10.475 -2.118 1.00 82.19 84 ASN A N 1
ATOM 680 C CA . ASN A 1 84 ? -5.154 -9.303 -2.225 1.00 82.19 84 ASN A CA 1
ATOM 681 C C . ASN A 1 84 ? -6.389 -9.577 -3.095 1.00 82.19 84 ASN A C 1
ATOM 683 O O . ASN A 1 84 ? -7.494 -9.178 -2.731 1.00 82.19 84 ASN A O 1
ATOM 687 N N . VAL A 1 85 ? -6.226 -10.311 -4.201 1.00 80.44 85 VAL A N 1
ATOM 688 C CA . VAL A 1 85 ? -7.345 -10.738 -5.055 1.00 80.44 85 VAL A CA 1
ATOM 689 C C . VAL A 1 85 ? -8.263 -11.699 -4.307 1.00 80.44 85 VAL A C 1
ATOM 691 O O . VAL A 1 85 ? -9.472 -11.484 -4.296 1.00 80.44 85 VAL A O 1
ATOM 694 N N . LYS A 1 86 ? -7.712 -12.722 -3.637 1.00 81.06 86 LYS A N 1
ATOM 695 C CA . LYS A 1 86 ? -8.511 -13.661 -2.837 1.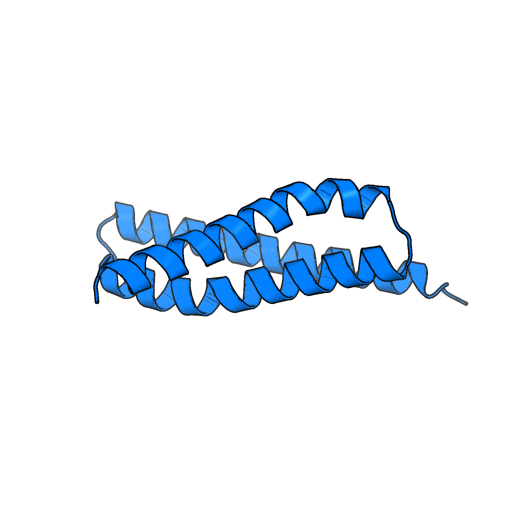00 81.06 86 LYS A CA 1
ATOM 696 C C . LYS A 1 86 ? -9.320 -12.921 -1.775 1.00 81.06 86 LYS A C 1
ATOM 698 O O . LYS A 1 86 ? -10.517 -13.145 -1.662 1.00 81.06 86 LYS A O 1
ATOM 703 N N . LYS A 1 87 ? -8.678 -12.005 -1.049 1.00 75.81 87 LYS A N 1
ATOM 704 C CA . LYS A 1 87 ? -9.315 -11.173 -0.026 1.00 75.81 87 LYS A CA 1
ATOM 705 C C . LYS A 1 87 ? -10.483 -10.365 -0.605 1.00 75.81 87 LYS A C 1
ATOM 707 O O . LYS A 1 87 ? -11.553 -10.344 -0.013 1.00 75.81 87 LYS A O 1
ATOM 712 N N . TYR A 1 88 ? -10.313 -9.747 -1.774 1.00 74.12 88 TYR A N 1
ATOM 713 C CA . TYR A 1 88 ? -11.389 -8.998 -2.431 1.00 74.12 88 TYR A CA 1
ATOM 714 C C . TYR A 1 88 ? -12.562 -9.893 -2.863 1.00 74.12 88 TYR A C 1
ATOM 716 O O . TYR A 1 88 ? -13.722 -9.516 -2.703 1.00 74.12 88 TYR A O 1
ATOM 724 N N . VAL A 1 89 ? -12.265 -11.083 -3.391 1.00 75.50 89 VAL A N 1
ATOM 725 C CA . VAL A 1 89 ? -13.284 -12.052 -3.817 1.00 75.50 89 VAL A CA 1
ATOM 726 C C . VAL A 1 89 ? -14.053 -12.619 -2.622 1.00 75.50 89 VAL A C 1
ATOM 728 O O . VAL A 1 89 ? -15.277 -12.672 -2.696 1.00 75.50 89 VAL A O 1
ATOM 731 N N . ASP A 1 90 ? -13.380 -12.970 -1.522 1.00 72.50 90 ASP A N 1
ATOM 732 C CA . ASP A 1 90 ? -14.038 -13.461 -0.299 1.00 72.50 90 ASP A CA 1
ATOM 733 C C . ASP A 1 90 ? -14.989 -12.409 0.281 1.00 72.50 90 ASP A C 1
ATOM 735 O O . ASP A 1 90 ? -16.158 -12.714 0.511 1.00 72.50 90 ASP A O 1
ATOM 739 N N . TYR A 1 91 ? -14.553 -11.146 0.410 1.00 65.81 91 TYR A N 1
ATOM 740 C CA . TYR A 1 91 ? -15.459 -10.081 0.856 1.00 65.81 91 TYR A CA 1
ATOM 741 C C . TYR A 1 91 ? -16.662 -9.937 -0.073 1.00 65.81 91 TYR A C 1
ATOM 743 O O . TYR A 1 91 ? -17.783 -9.763 0.391 1.00 65.81 91 TYR A O 1
ATOM 751 N N . ARG A 1 92 ? -16.457 -10.028 -1.394 1.00 58.88 92 ARG A N 1
ATOM 752 C CA . ARG A 1 92 ? -17.551 -9.906 -2.364 1.00 58.88 92 ARG A CA 1
ATOM 753 C C . ARG A 1 92 ? -18.543 -11.069 -2.281 1.00 58.88 92 ARG A C 1
ATOM 755 O O . ARG A 1 92 ? -19.727 -10.841 -2.516 1.00 58.88 92 ARG A O 1
ATOM 762 N N . LEU A 1 93 ? -18.075 -12.276 -1.968 1.00 58.00 93 LEU A N 1
ATOM 763 C CA . LEU A 1 93 ? -18.913 -13.465 -1.810 1.00 58.00 93 LEU A CA 1
ATOM 764 C C . LEU A 1 93 ? -19.743 -13.415 -0.525 1.00 58.00 93 LEU A C 1
ATOM 766 O O . LEU A 1 93 ? -20.920 -13.754 -0.570 1.00 58.00 93 LEU A O 1
ATOM 770 N N . GLU A 1 94 ? -19.180 -12.932 0.581 1.00 55.81 94 GLU A N 1
ATOM 771 C CA . GLU A 1 94 ? -19.891 -12.843 1.862 1.00 55.81 94 GLU A CA 1
ATOM 772 C C . GLU A 1 94 ? -21.090 -11.878 1.785 1.00 55.81 94 GLU A C 1
ATOM 774 O O . GLU A 1 94 ? -22.194 -12.242 2.200 1.00 55.81 94 GLU A O 1
ATOM 779 N N . PHE A 1 95 ? -20.924 -10.724 1.117 1.00 55.25 95 PHE A N 1
ATOM 780 C CA . PHE A 1 95 ? -22.029 -9.802 0.805 1.00 55.25 95 PHE A CA 1
ATOM 781 C C . PHE A 1 95 ? -23.093 -10.413 -0.121 1.00 55.25 95 PHE A C 1
ATOM 783 O O . PHE A 1 95 ? -24.261 -10.100 0.035 1.00 55.25 95 PHE A O 1
ATOM 790 N N . ALA A 1 96 ? -22.726 -11.293 -1.058 1.00 54.75 96 ALA A N 1
ATOM 791 C CA . ALA A 1 96 ? -23.690 -11.923 -1.970 1.00 54.75 96 ALA A CA 1
ATOM 792 C C . ALA A 1 96 ? -24.494 -13.071 -1.326 1.00 54.75 96 ALA A C 1
ATOM 794 O O . ALA A 1 96 ? -25.472 -13.531 -1.907 1.00 54.75 96 ALA A O 1
ATOM 795 N N . THR A 1 97 ? -24.066 -13.568 -0.160 1.00 51.97 97 THR A N 1
ATOM 796 C CA . THR A 1 97 ? -24.759 -14.626 0.604 1.00 51.97 97 THR A CA 1
ATOM 797 C C . THR A 1 97 ? -25.591 -14.102 1.777 1.00 51.97 97 THR A C 1
ATOM 799 O O . THR A 1 97 ? -26.264 -14.892 2.436 1.00 51.97 97 THR A O 1
ATOM 802 N N . THR A 1 98 ? -25.523 -12.797 2.063 1.00 50.44 98 THR A N 1
ATOM 803 C CA . THR A 1 98 ? -26.357 -12.126 3.078 1.00 50.44 98 THR A CA 1
ATOM 804 C C . THR A 1 98 ? -27.574 -11.403 2.487 1.00 50.44 98 THR A C 1
ATOM 806 O O . THR A 1 98 ? -28.354 -10.827 3.249 1.00 50.44 98 THR A O 1
ATOM 809 N N . ASP A 1 99 ? -27.752 -11.496 1.165 1.00 42.81 99 ASP A N 1
ATOM 810 C CA . ASP A 1 99 ? -28.956 -11.122 0.412 1.00 42.81 99 ASP A CA 1
ATOM 811 C C . ASP A 1 99 ? -29.911 -12.328 0.287 1.00 42.81 99 ASP A C 1
ATOM 813 O O . ASP A 1 99 ? -31.146 -12.128 0.384 1.00 42.81 99 ASP A O 1
#

Sequence (99 aa):
MMSGEAWLFLLSVLINAVNLFLQVFFTIMYSDLECDYINPIDLCNRLNTYIIPEAAVHGFLTFLFLINGYWVPLILNLPLLGWNVKKYVDYRLEFATTD

Foldseek 3Di:
DPPVVVVLVVVVVVLVVVLVVVVVVLVVLVVCVVVVNDDPVVNVVVVVVVLVVSLVSLVVSLVVCVVVVPPVVNVVSVVVNVVSVVVVVVVVVVVVVVD

pLDDT: mean 81.68, std 10.97, range [42.81, 94.38]

Organism: Fusarium oxysporum f. sp. lycopersici (strain 4287 / CBS 123668 / FGSC 9935 / NRRL 34936) (NCBI:txid426428)